Protein AF-A0A0K1PQW3-F1 (afdb_monomer_lite)

Secondary structure (DSSP, 8-state):
---PPPPP--SSS-----PPPGGGHHHHHHHHHH-SSS-SS-PPPSSSTTSHHHHHHHHHHHTT---GGGT--BTTB----HHHHHHHHHHHHHHTT--HHHHHHHHT-SSHHHHHHHHHHHHHHTTTSS-SSPPPPHHHHTS----------

Sequence (153 aa):
MAWLRGRRVRRGWATRHVPIEPALRPLLKILVEERPAGPLVDCPRSDGGSGASALINEDLARAKVTRADLVRDDAQHMPFTFHGCRHTAVTHAYIAGSDETFLRIVYGHVHSEMSRRYLDSAALAKATFGTPFPRLPPRITAGVKVIKLASQK

pLDDT: mean 77.56, std 18.14, range [29.66, 93.75]

Structure (mmCIF, N/CA/C/O backbone):
data_AF-A0A0K1PQW3-F1
#
_entry.id   AF-A0A0K1PQW3-F1
#
loop_
_atom_site.group_PDB
_atom_site.id
_atom_site.type_symbol
_atom_site.label_atom_id
_atom_site.label_alt_id
_atom_site.label_comp_id
_atom_site.label_asym_id
_atom_site.label_entity_id
_atom_site.label_seq_id
_atom_site.pdbx_PDB_ins_code
_atom_site.Cartn_x
_atom_site.Cartn_y
_atom_site.Cartn_z
_atom_site.occupancy
_atom_site.B_iso_or_equiv
_atom_site.auth_seq_id
_atom_site.auth_comp_id
_atom_site.auth_asym_id
_atom_site.auth_atom_id
_atom_site.pdbx_PDB_model_num
ATOM 1 N N . MET A 1 1 ? -15.949 21.315 -2.216 1.00 31.98 1 MET A N 1
ATOM 2 C CA . MET A 1 1 ? -14.682 20.563 -2.058 1.00 31.98 1 MET A CA 1
ATOM 3 C C . MET A 1 1 ? -13.914 21.149 -0.879 1.00 31.98 1 MET A C 1
ATOM 5 O O . MET A 1 1 ? -13.333 22.215 -1.026 1.00 31.98 1 MET A O 1
ATOM 9 N N . ALA A 1 2 ? -13.994 20.540 0.307 1.00 29.66 2 ALA A N 1
ATOM 10 C CA . ALA A 1 2 ? -13.396 21.091 1.526 1.00 29.66 2 ALA A CA 1
ATOM 11 C C . ALA A 1 2 ? -12.062 20.393 1.833 1.00 29.66 2 ALA A C 1
ATOM 13 O O . ALA A 1 2 ? -12.027 19.185 2.052 1.00 29.66 2 ALA A O 1
ATOM 14 N N . TRP A 1 3 ? -10.972 21.159 1.824 1.00 34.38 3 TRP A N 1
ATOM 15 C CA . TRP A 1 3 ? -9.614 20.684 2.084 1.00 34.38 3 TRP A CA 1
ATOM 16 C C . TRP A 1 3 ? -9.260 20.906 3.562 1.00 34.38 3 TRP A C 1
ATOM 18 O O . TRP A 1 3 ? -9.187 22.047 4.019 1.00 34.38 3 TRP A O 1
ATOM 28 N N . LEU A 1 4 ? -9.033 19.831 4.322 1.00 32.88 4 LEU A N 1
ATOM 29 C CA . LEU A 1 4 ? -8.538 19.907 5.701 1.00 32.88 4 LEU A CA 1
ATOM 30 C C . LEU A 1 4 ? -7.021 20.172 5.692 1.00 32.88 4 LEU A C 1
ATOM 32 O O . LEU A 1 4 ? -6.245 19.402 5.127 1.00 32.88 4 LEU A O 1
ATOM 36 N N . ARG A 1 5 ? -6.592 21.286 6.299 1.00 34.81 5 ARG A N 1
ATOM 37 C CA . ARG A 1 5 ? -5.182 21.706 6.401 1.00 34.81 5 ARG A CA 1
ATOM 38 C C . ARG A 1 5 ? -4.462 20.938 7.519 1.00 34.81 5 ARG A C 1
ATOM 40 O O . ARG A 1 5 ? -4.827 21.067 8.683 1.00 34.81 5 ARG A O 1
ATOM 47 N N . GLY A 1 6 ? -3.423 20.173 7.176 1.00 33.66 6 GLY A N 1
ATOM 48 C CA . GLY A 1 6 ? -2.541 19.492 8.135 1.00 33.66 6 GLY A CA 1
ATOM 49 C C . GLY A 1 6 ? -1.455 20.408 8.723 1.00 33.66 6 GLY A C 1
ATOM 50 O O . GLY A 1 6 ? -0.981 21.330 8.060 1.00 33.66 6 GLY A O 1
ATOM 51 N N . ARG A 1 7 ? -1.057 20.155 9.981 1.00 38.22 7 ARG A N 1
ATOM 52 C CA . ARG A 1 7 ? -0.000 20.890 10.709 1.00 38.22 7 ARG A CA 1
ATOM 53 C C . ARG A 1 7 ? 1.417 20.561 10.207 1.00 38.22 7 ARG A C 1
ATOM 55 O O . ARG A 1 7 ? 1.684 19.483 9.689 1.00 38.22 7 ARG A O 1
ATOM 62 N N . ARG A 1 8 ? 2.324 21.527 10.400 1.00 33.28 8 ARG A N 1
ATOM 63 C CA . ARG A 1 8 ? 3.730 21.559 9.955 1.00 33.28 8 ARG A CA 1
ATOM 64 C C . ARG A 1 8 ? 4.612 20.664 10.848 1.00 33.28 8 ARG A C 1
ATOM 66 O O . ARG A 1 8 ? 4.671 20.900 12.050 1.00 33.28 8 ARG A O 1
ATOM 73 N N . VAL A 1 9 ? 5.335 19.700 10.271 1.00 42.62 9 VAL A N 1
ATOM 74 C CA . VAL A 1 9 ? 6.404 18.935 10.951 1.00 42.62 9 VAL A CA 1
ATOM 75 C C . VAL A 1 9 ? 7.732 19.277 10.271 1.00 42.62 9 VAL A C 1
ATOM 77 O O . VAL A 1 9 ? 7.813 19.272 9.046 1.00 42.62 9 VAL A O 1
ATOM 80 N N . ARG A 1 10 ? 8.764 19.642 11.043 1.00 38.19 10 ARG A N 1
ATOM 81 C CA . ARG A 1 10 ? 10.038 20.165 10.520 1.00 38.19 10 ARG A CA 1
ATOM 82 C C . ARG A 1 10 ? 11.165 19.126 10.650 1.00 38.19 10 ARG A C 1
ATOM 84 O O . ARG A 1 10 ? 11.659 18.899 11.747 1.00 38.19 10 ARG A O 1
ATOM 91 N N . ARG A 1 11 ? 11.599 18.560 9.516 1.00 35.34 11 ARG A N 1
ATOM 92 C CA . ARG A 1 11 ? 13.000 18.231 9.155 1.00 35.34 11 ARG A CA 1
ATOM 93 C C . ARG A 1 11 ? 13.045 17.872 7.663 1.00 35.34 11 ARG A C 1
ATOM 95 O O . ARG A 1 11 ? 12.484 16.863 7.260 1.00 35.34 11 ARG A O 1
ATOM 102 N N . GLY A 1 12 ? 13.686 18.723 6.860 1.00 37.78 12 GLY A N 1
ATOM 103 C CA . GLY A 1 12 ? 14.210 18.435 5.512 1.00 37.78 12 GLY A CA 1
ATOM 104 C C . GLY A 1 12 ? 13.238 18.196 4.350 1.00 37.78 12 GLY A C 1
ATOM 105 O O . GLY A 1 12 ? 13.618 18.443 3.213 1.00 37.78 12 GLY A O 1
ATOM 106 N N . TRP A 1 13 ? 12.003 17.762 4.590 1.00 49.69 13 TRP A N 1
ATOM 107 C CA . TRP A 1 13 ? 11.085 17.359 3.522 1.00 49.69 13 TRP A CA 1
ATOM 108 C C . TRP A 1 13 ? 9.862 18.270 3.515 1.00 49.69 13 TRP A C 1
ATOM 110 O O . TRP A 1 13 ? 9.199 18.433 4.540 1.00 49.69 13 TRP A O 1
ATOM 120 N N . ALA A 1 14 ? 9.584 18.899 2.372 1.00 61.69 14 ALA A N 1
ATOM 121 C CA . ALA A 1 14 ? 8.391 19.717 2.195 1.00 61.69 14 ALA A CA 1
ATOM 122 C C . ALA A 1 14 ? 7.135 18.905 2.558 1.00 61.69 14 ALA A C 1
ATOM 124 O O . ALA A 1 14 ? 7.017 17.731 2.195 1.00 61.69 14 ALA A O 1
ATOM 125 N N . THR A 1 15 ? 6.197 19.524 3.280 1.00 71.50 15 THR A N 1
ATOM 126 C CA . THR A 1 15 ? 4.881 18.925 3.523 1.00 71.50 15 THR A CA 1
ATOM 127 C C . THR A 1 15 ? 4.245 18.605 2.175 1.00 71.50 15 THR A C 1
ATOM 129 O O . THR A 1 15 ? 4.072 19.499 1.349 1.00 71.50 15 THR A O 1
ATOM 132 N N . ARG A 1 16 ? 3.896 17.336 1.954 1.00 78.75 16 ARG A N 1
ATOM 133 C CA . ARG A 1 16 ? 3.220 16.887 0.734 1.00 78.75 16 ARG A CA 1
ATOM 134 C C . ARG A 1 16 ? 1.761 16.580 1.009 1.00 78.75 16 ARG A C 1
ATOM 136 O O . ARG A 1 16 ? 1.414 16.046 2.062 1.00 78.75 16 ARG A O 1
ATOM 143 N N . HIS A 1 17 ? 0.927 16.900 0.032 1.00 84.81 17 HIS A N 1
ATOM 144 C CA . HIS A 1 17 ? -0.468 16.502 0.018 1.00 84.81 17 HIS A CA 1
ATOM 145 C C . HIS A 1 17 ? -0.580 15.160 -0.700 1.00 84.81 17 HIS A C 1
ATOM 147 O O . HIS A 1 17 ? -0.228 15.045 -1.871 1.00 84.81 17 HIS A O 1
ATOM 153 N N . VAL A 1 18 ? -1.043 14.145 0.025 1.00 88.50 18 VAL A N 1
ATOM 154 C CA . VAL A 1 18 ? -1.267 12.796 -0.501 1.00 88.50 18 VAL A CA 1
ATOM 155 C C . VAL A 1 18 ? -2.777 12.613 -0.639 1.00 88.50 18 VAL A C 1
ATOM 157 O O . VAL A 1 18 ? -3.469 12.691 0.381 1.00 88.50 18 VAL A O 1
ATOM 160 N N . PRO A 1 19 ? -3.315 12.422 -1.857 1.00 88.62 19 PRO A N 1
ATOM 161 C CA . PRO A 1 19 ? -4.720 12.081 -2.013 1.00 88.62 19 PRO A CA 1
ATOM 162 C C . PRO A 1 19 ? -4.976 10.731 -1.342 1.00 88.62 19 PRO A C 1
ATOM 164 O O . PRO A 1 19 ? -4.189 9.795 -1.484 1.00 88.62 19 PRO A O 1
ATOM 167 N N . ILE A 1 20 ? -6.065 10.647 -0.582 1.00 88.81 20 ILE A N 1
ATOM 168 C CA . ILE A 1 20 ? -6.497 9.388 0.019 1.00 88.81 20 ILE A CA 1
ATOM 169 C C . ILE A 1 20 ? -7.530 8.754 -0.902 1.00 88.81 20 ILE A C 1
ATOM 171 O O . ILE A 1 20 ? -8.440 9.433 -1.380 1.00 88.81 20 ILE A O 1
ATOM 175 N N . GLU A 1 21 ? -7.396 7.451 -1.113 1.00 89.69 21 GLU A N 1
ATOM 176 C CA . GLU A 1 21 ? -8.292 6.688 -1.968 1.00 89.69 21 GLU A CA 1
ATOM 177 C C . GLU A 1 21 ? -9.757 6.784 -1.494 1.00 89.69 21 GLU A C 1
ATOM 179 O O . GLU A 1 21 ? -10.038 6.497 -0.322 1.00 89.69 21 GLU A O 1
ATOM 184 N N . PRO A 1 22 ? -10.722 7.136 -2.371 1.00 90.12 22 PRO A N 1
ATOM 185 C CA . PRO A 1 22 ? -12.125 7.302 -1.986 1.00 90.12 22 PRO A CA 1
ATOM 186 C C . PRO A 1 22 ? -12.747 6.061 -1.342 1.00 90.12 22 PRO A C 1
ATOM 188 O O . PRO A 1 22 ? -13.616 6.192 -0.475 1.00 90.12 22 PRO A O 1
ATOM 191 N N . ALA A 1 23 ? -12.277 4.865 -1.714 1.00 89.81 23 ALA A N 1
ATOM 192 C CA . ALA A 1 23 ? -12.710 3.602 -1.122 1.00 89.81 23 ALA A CA 1
ATOM 193 C C . ALA A 1 23 ? -12.494 3.543 0.403 1.00 89.81 23 ALA A C 1
ATOM 195 O O . ALA A 1 23 ? -13.223 2.824 1.083 1.00 89.81 23 ALA A O 1
ATOM 196 N N . LEU A 1 24 ? -11.554 4.326 0.952 1.00 90.25 24 LEU A N 1
ATOM 197 C CA . LEU A 1 24 ? -11.256 4.392 2.387 1.00 90.25 24 LEU A CA 1
ATOM 198 C C . LEU A 1 24 ? -12.167 5.342 3.172 1.00 90.25 24 LEU A C 1
ATOM 200 O O . LEU A 1 24 ? -12.165 5.311 4.404 1.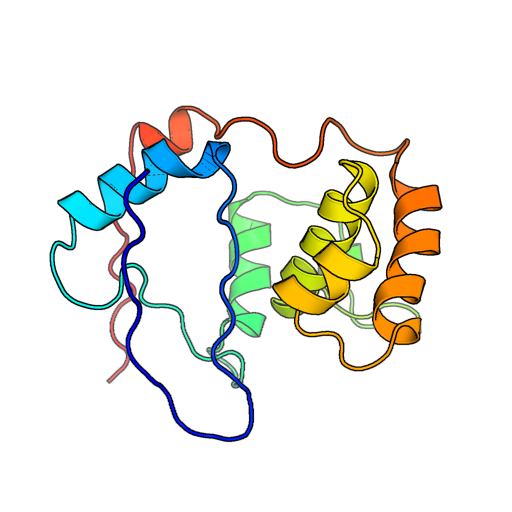00 90.25 24 LEU A O 1
ATOM 204 N N . ARG A 1 25 ? -12.963 6.181 2.498 1.00 90.12 25 ARG A N 1
ATOM 205 C CA . ARG A 1 25 ? -13.808 7.193 3.153 1.00 90.12 25 ARG A CA 1
ATOM 206 C C . ARG A 1 25 ? -14.717 6.630 4.259 1.00 90.12 25 ARG A C 1
ATOM 208 O O . ARG A 1 25 ? -14.790 7.280 5.302 1.00 90.12 25 ARG A O 1
ATOM 215 N N . PRO A 1 26 ? -15.390 5.472 4.094 1.00 89.88 26 PRO A N 1
ATOM 216 C CA . PRO A 1 26 ? -16.227 4.913 5.155 1.00 89.88 26 PRO A CA 1
ATOM 217 C C . PRO A 1 26 ? -15.438 4.615 6.435 1.00 89.88 26 PRO A C 1
ATOM 219 O O . PRO A 1 26 ? -15.885 4.963 7.522 1.00 89.88 26 PRO A O 1
ATOM 222 N N . LEU A 1 27 ? -14.235 4.046 6.303 1.00 90.00 27 LEU A N 1
ATOM 223 C CA . LEU A 1 27 ? -13.365 3.739 7.438 1.00 90.00 27 LEU A CA 1
ATOM 224 C C . LEU A 1 27 ? -12.859 5.013 8.123 1.00 90.00 27 LEU A C 1
ATOM 226 O O . LEU A 1 27 ? -12.883 5.105 9.345 1.00 90.00 27 LEU A O 1
ATOM 230 N N . LEU A 1 28 ? -12.445 6.019 7.347 1.00 90.50 28 LEU A N 1
ATOM 231 C CA . LEU A 1 28 ? -11.983 7.293 7.906 1.00 90.50 28 LEU A CA 1
ATOM 232 C C . LEU A 1 28 ? -13.071 8.010 8.705 1.00 90.50 28 LEU A C 1
ATOM 234 O O . LEU A 1 28 ? -12.761 8.617 9.725 1.00 90.50 28 LEU A O 1
ATOM 238 N N . LYS A 1 29 ? -14.330 7.939 8.255 1.00 90.69 29 LYS A N 1
ATOM 239 C CA . LYS A 1 29 ? -15.457 8.521 8.989 1.00 90.69 29 LYS A CA 1
ATOM 240 C C . LYS A 1 29 ? -15.592 7.883 10.375 1.00 90.69 29 LYS A C 1
ATOM 242 O O . LYS A 1 29 ? -15.645 8.618 11.353 1.00 90.69 29 LYS A O 1
ATOM 247 N N . ILE A 1 30 ? -15.539 6.551 10.450 1.00 89.88 30 ILE A N 1
ATOM 248 C CA . ILE A 1 30 ? -15.592 5.805 11.717 1.00 89.88 30 ILE A CA 1
ATOM 249 C C . ILE A 1 30 ? -14.420 6.201 12.628 1.00 89.88 30 ILE A C 1
ATOM 251 O O . ILE A 1 30 ? -14.631 6.551 13.783 1.00 89.88 30 ILE A O 1
ATOM 255 N N . LEU A 1 31 ? -13.189 6.230 12.103 1.00 89.94 31 LEU A N 1
ATOM 256 C CA . LEU A 1 31 ? -12.002 6.585 12.895 1.00 89.94 31 LEU A CA 1
ATOM 257 C C . LEU A 1 31 ? -12.064 8.014 13.458 1.00 89.94 31 LEU A C 1
ATOM 259 O O . LEU A 1 31 ? -11.641 8.244 14.588 1.00 89.94 31 LEU A O 1
ATOM 263 N N . VAL A 1 32 ? -12.584 8.972 12.685 1.00 91.62 32 VAL A N 1
ATOM 264 C CA . VAL A 1 32 ? -12.767 10.363 13.135 1.00 91.62 32 VAL A CA 1
ATOM 265 C C . VAL A 1 32 ? -13.867 10.467 14.190 1.00 91.62 32 VAL A C 1
ATOM 267 O O . VAL A 1 32 ? -13.709 11.213 15.152 1.00 91.62 32 VAL A O 1
ATOM 270 N N . GLU A 1 33 ? -14.969 9.733 14.029 1.00 90.94 33 GLU A N 1
ATOM 271 C CA . GLU A 1 33 ? -16.065 9.702 15.006 1.00 90.94 33 GLU A CA 1
ATOM 272 C C . GLU A 1 33 ? -15.611 9.100 16.345 1.00 90.94 33 GLU A C 1
ATOM 274 O O . GLU A 1 33 ? -15.942 9.636 17.401 1.00 90.94 33 GLU A O 1
ATOM 279 N N . GLU A 1 34 ? -14.795 8.043 16.317 1.00 87.56 34 GLU A N 1
ATOM 280 C CA . GLU A 1 34 ? -14.245 7.419 17.527 1.00 87.56 34 GLU A CA 1
ATOM 281 C C . GLU A 1 34 ? -13.113 8.231 18.173 1.00 87.56 34 GLU A C 1
ATOM 283 O O . GLU A 1 34 ? -12.914 8.172 19.390 1.00 87.56 34 GLU A O 1
ATOM 288 N N . ARG A 1 35 ? -12.352 8.987 17.375 1.00 87.88 35 ARG A N 1
ATOM 289 C CA . ARG A 1 35 ? -11.243 9.833 17.835 1.00 87.88 35 ARG A CA 1
ATOM 290 C C . ARG A 1 35 ? -11.371 11.246 17.255 1.00 87.88 35 ARG A C 1
ATOM 292 O O . ARG A 1 35 ? -10.646 11.597 16.320 1.00 87.88 35 ARG A O 1
ATOM 299 N N . PRO A 1 36 ? -12.232 12.102 17.839 1.00 86.81 36 PRO A N 1
ATOM 300 C CA . PRO A 1 36 ? -12.484 13.448 17.315 1.00 86.81 36 PRO A CA 1
ATOM 301 C C . PRO A 1 36 ? -11.267 14.382 17.415 1.00 86.81 36 PRO A C 1
ATOM 303 O O . PRO A 1 36 ? -11.215 15.410 16.741 1.00 86.81 36 PRO A O 1
ATOM 306 N N . ALA A 1 37 ? -10.278 14.041 18.248 1.00 87.94 37 ALA A N 1
ATOM 307 C CA . ALA A 1 37 ? -9.041 14.791 18.404 1.00 87.94 37 ALA A CA 1
ATOM 308 C C . ALA A 1 37 ? -7.825 13.859 18.529 1.00 87.94 37 ALA A C 1
ATOM 310 O O . ALA A 1 37 ? -7.921 12.752 19.054 1.00 87.94 37 ALA A O 1
ATOM 311 N N . GLY A 1 38 ? -6.661 14.351 18.090 1.00 86.44 38 GLY A N 1
ATOM 312 C CA . GLY A 1 38 ? -5.394 13.615 18.133 1.00 86.44 38 GLY A CA 1
ATOM 313 C C . GLY A 1 38 ? -5.117 12.776 16.876 1.00 86.44 38 GLY A C 1
ATOM 314 O O . GLY A 1 38 ? -5.724 13.010 15.828 1.00 86.44 38 GLY A O 1
ATOM 315 N N . PRO A 1 39 ? -4.142 11.852 16.934 1.00 84.94 39 PRO A N 1
ATOM 316 C CA . PRO A 1 39 ? -3.861 10.915 15.850 1.00 84.94 39 PRO A CA 1
ATOM 317 C C . PRO A 1 39 ? -5.029 9.946 15.612 1.00 84.94 39 PRO A C 1
ATOM 319 O O . PRO A 1 39 ? -5.572 9.374 16.557 1.00 84.94 39 PRO A O 1
ATOM 322 N N . LEU A 1 40 ? -5.373 9.720 14.338 1.00 85.50 40 LEU A N 1
ATOM 323 C CA . LEU A 1 40 ? -6.417 8.757 13.951 1.00 85.50 40 LEU A CA 1
ATOM 324 C C . LEU A 1 40 ? -6.010 7.305 14.232 1.00 85.50 40 LEU A C 1
ATOM 326 O O . LEU A 1 40 ? -6.863 6.470 14.514 1.00 85.50 40 LEU A O 1
ATOM 330 N N . VAL A 1 41 ? -4.712 7.008 14.140 1.00 82.62 41 VAL A N 1
ATOM 331 C CA . VAL A 1 41 ? -4.138 5.681 14.377 1.00 82.62 41 VAL A CA 1
ATOM 332 C C . VAL A 1 41 ? -2.871 5.807 15.215 1.00 82.62 41 VAL A C 1
ATOM 334 O O . VAL A 1 41 ? -2.034 6.675 14.956 1.00 82.62 41 VAL A O 1
ATOM 337 N N . ASP A 1 42 ? -2.720 4.913 16.190 1.00 78.25 42 ASP A N 1
ATOM 338 C CA . ASP A 1 42 ? -1.489 4.766 16.969 1.00 78.25 42 ASP A CA 1
ATOM 339 C C . ASP A 1 42 ? -0.554 3.822 16.206 1.00 78.25 42 ASP A C 1
ATOM 341 O O . ASP A 1 42 ? -0.501 2.621 16.456 1.00 78.25 42 ASP A O 1
ATOM 345 N N . CYS A 1 43 ? 0.123 4.359 15.189 1.00 71.75 43 CYS A N 1
ATOM 346 C CA . CYS A 1 43 ? 1.068 3.592 14.384 1.00 71.75 43 CYS A CA 1
ATOM 347 C C . CYS A 1 43 ? 2.440 3.576 15.082 1.00 71.75 43 CYS A C 1
ATOM 349 O O . CYS A 1 43 ? 3.002 4.655 15.306 1.00 71.75 43 CYS A O 1
ATOM 351 N N . PRO A 1 44 ? 3.009 2.400 15.406 1.00 72.00 44 PRO A N 1
ATOM 352 C CA . PRO A 1 44 ? 4.355 2.326 15.959 1.00 72.00 44 PRO A CA 1
ATOM 353 C C . PRO A 1 44 ? 5.380 2.873 14.961 1.00 72.00 44 PRO A C 1
ATOM 355 O O . PRO A 1 44 ? 5.130 2.945 13.751 1.00 72.00 44 PRO A O 1
ATOM 358 N N . ARG A 1 45 ? 6.548 3.283 15.471 1.00 69.56 45 ARG A N 1
ATOM 359 C CA . ARG A 1 45 ? 7.646 3.754 14.615 1.00 69.56 45 ARG A CA 1
ATOM 360 C C . ARG A 1 45 ? 8.087 2.635 13.669 1.00 69.56 45 ARG A C 1
ATOM 362 O O . ARG A 1 45 ? 7.860 1.457 13.923 1.00 69.56 45 ARG A O 1
ATOM 369 N N . SER A 1 46 ? 8.685 3.009 12.543 1.00 63.84 46 SER A N 1
ATOM 370 C CA . SER A 1 46 ? 9.097 2.053 11.510 1.00 63.84 46 SER A CA 1
ATOM 371 C C . SER A 1 46 ? 10.255 1.140 11.934 1.00 63.84 46 SER A C 1
ATOM 373 O O . SER A 1 46 ? 10.404 0.064 11.354 1.00 63.84 46 SER A O 1
ATOM 375 N N . ASP A 1 47 ? 11.065 1.572 12.903 1.00 58.34 47 ASP A N 1
ATOM 376 C CA . ASP A 1 47 ? 12.302 0.945 13.374 1.00 58.34 47 ASP A CA 1
ATOM 377 C C . ASP A 1 47 ? 12.174 0.295 14.767 1.00 58.34 47 ASP A C 1
ATOM 379 O O . ASP A 1 47 ? 11.340 0.690 15.581 1.00 58.34 47 ASP A O 1
ATOM 383 N N . GLY A 1 48 ? 13.021 -0.711 15.030 1.00 54.31 48 GLY A N 1
ATOM 384 C CA . GLY A 1 48 ? 13.104 -1.452 16.299 1.00 54.31 48 GLY A CA 1
ATOM 385 C C . GLY A 1 48 ? 12.365 -2.799 16.306 1.00 54.31 48 GLY A C 1
ATOM 386 O O . GLY A 1 48 ? 11.497 -3.049 15.472 1.00 54.31 48 GLY A O 1
ATOM 387 N N . GLY A 1 49 ? 12.696 -3.670 17.270 1.00 54.34 49 GLY A N 1
ATOM 388 C CA . GLY A 1 49 ? 12.101 -5.013 17.426 1.00 54.34 49 GLY A CA 1
ATOM 389 C C . GLY A 1 49 ? 10.591 -5.033 17.717 1.00 54.34 49 GLY A C 1
ATOM 390 O O . GLY A 1 49 ? 9.977 -6.090 17.667 1.00 54.34 49 GLY A O 1
ATOM 391 N N . SER A 1 50 ? 9.991 -3.867 17.976 1.00 58.72 50 SER A N 1
ATOM 392 C CA . SER A 1 50 ? 8.549 -3.634 18.150 1.00 58.72 50 SER A CA 1
ATOM 393 C C . SER A 1 50 ? 7.977 -2.616 17.146 1.00 58.72 50 SER A C 1
ATOM 395 O O . SER A 1 50 ? 6.870 -2.102 17.322 1.00 58.72 50 SER A O 1
ATOM 397 N N . GLY A 1 51 ? 8.735 -2.283 16.096 1.00 68.62 51 GLY A N 1
ATOM 398 C CA . GLY A 1 51 ? 8.323 -1.332 15.068 1.00 68.62 51 GLY A CA 1
ATOM 399 C C . GLY A 1 51 ? 7.306 -1.912 14.080 1.00 68.62 51 GLY A C 1
ATOM 400 O O . GLY A 1 51 ? 7.091 -3.122 14.004 1.00 68.62 51 GLY A O 1
ATOM 401 N N . ALA A 1 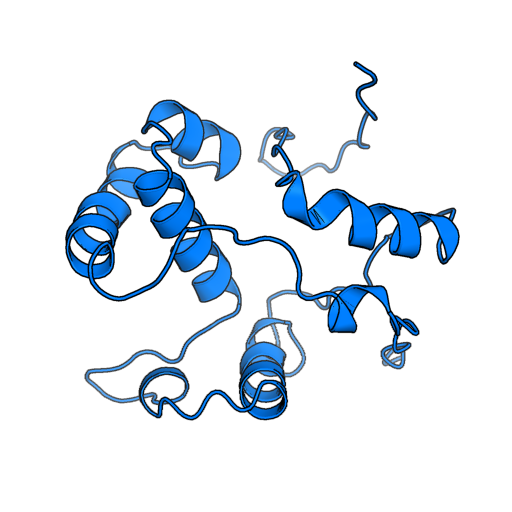52 ? 6.712 -1.054 13.247 1.00 71.62 52 ALA A N 1
ATOM 402 C CA . ALA A 1 52 ? 5.725 -1.443 12.230 1.00 71.62 52 ALA A CA 1
ATOM 403 C C . ALA A 1 52 ? 6.237 -2.532 11.260 1.00 71.62 52 ALA A C 1
ATOM 405 O O . ALA A 1 52 ? 5.451 -3.300 10.710 1.00 71.62 52 ALA A O 1
ATOM 406 N N . SER A 1 53 ? 7.557 -2.620 11.071 1.00 70.00 53 SER A N 1
ATOM 407 C CA . SER A 1 53 ? 8.194 -3.660 10.257 1.00 70.00 53 SER A CA 1
ATOM 408 C C . SER A 1 53 ? 8.188 -5.043 10.918 1.00 70.00 53 SER A C 1
ATOM 410 O O . SER A 1 53 ? 8.164 -6.028 10.197 1.00 70.00 53 SER A O 1
ATOM 412 N N . ALA A 1 54 ? 8.180 -5.135 12.251 1.00 71.94 54 ALA A N 1
ATOM 413 C CA . ALA A 1 54 ? 8.029 -6.410 12.958 1.00 71.94 54 ALA A CA 1
ATOM 414 C C . ALA A 1 54 ? 6.558 -6.863 12.963 1.00 71.94 54 ALA A C 1
ATOM 416 O O . ALA A 1 54 ? 6.258 -8.031 12.721 1.00 71.94 54 ALA A O 1
ATOM 417 N N . LEU A 1 55 ? 5.635 -5.911 13.139 1.00 81.38 55 LEU A N 1
ATOM 418 C CA . LEU A 1 55 ? 4.197 -6.191 13.201 1.00 81.38 55 LEU A CA 1
ATOM 419 C C . LEU A 1 55 ? 3.599 -6.651 11.869 1.00 81.38 55 LEU A C 1
ATOM 421 O O . LEU A 1 55 ? 2.590 -7.351 11.873 1.00 81.38 55 LEU A O 1
ATOM 425 N N . ILE A 1 56 ? 4.214 -6.311 10.729 1.00 85.94 56 ILE A N 1
ATOM 426 C CA . ILE A 1 56 ? 3.667 -6.708 9.425 1.00 85.94 56 ILE A CA 1
ATOM 427 C C . ILE A 1 56 ? 3.578 -8.231 9.280 1.00 85.94 56 ILE A C 1
ATOM 429 O O . ILE A 1 56 ? 2.613 -8.725 8.706 1.00 85.94 56 ILE A O 1
ATOM 433 N N . ASN A 1 57 ? 4.524 -8.986 9.844 1.00 82.56 57 ASN A N 1
ATOM 434 C CA . ASN A 1 57 ? 4.500 -10.447 9.788 1.00 82.56 57 ASN A CA 1
ATOM 435 C C . ASN A 1 57 ? 3.348 -11.020 10.625 1.00 82.56 57 ASN A C 1
ATOM 437 O O . ASN A 1 57 ? 2.656 -11.938 10.182 1.00 82.56 57 ASN A O 1
ATOM 441 N N . GLU A 1 58 ? 3.090 -10.441 11.800 1.00 85.25 58 GLU A N 1
ATOM 442 C CA . GLU A 1 58 ? 1.936 -10.799 12.632 1.00 85.25 58 GLU A CA 1
ATOM 443 C C . GLU A 1 58 ? 0.613 -10.466 11.934 1.00 85.25 58 GLU A C 1
ATOM 445 O O . GLU A 1 58 ? -0.328 -11.262 11.959 1.00 85.25 58 GLU A O 1
ATOM 450 N N . ASP A 1 59 ? 0.537 -9.308 11.277 1.00 87.31 59 ASP A N 1
ATOM 451 C CA . ASP A 1 59 ? -0.646 -8.879 10.536 1.00 87.31 59 ASP A CA 1
ATOM 452 C C . ASP A 1 59 ? -0.896 -9.758 9.302 1.00 87.31 59 ASP A C 1
ATOM 454 O O . ASP A 1 59 ? -2.045 -10.125 9.044 1.00 87.31 59 ASP A O 1
ATOM 458 N N . LEU A 1 60 ? 0.153 -10.161 8.574 1.00 88.88 60 LEU A N 1
ATOM 459 C CA . LEU A 1 60 ? 0.061 -11.118 7.465 1.00 88.88 60 LEU A CA 1
ATOM 460 C C . LEU A 1 60 ? -0.464 -12.477 7.946 1.00 88.88 60 LEU A C 1
ATOM 462 O O . LEU A 1 60 ? -1.377 -13.037 7.329 1.00 88.88 60 LEU A O 1
ATOM 466 N N . ALA A 1 61 ? 0.046 -12.976 9.076 1.00 87.50 61 ALA A N 1
ATOM 467 C CA . ALA A 1 61 ? -0.439 -14.206 9.693 1.00 87.50 61 ALA A CA 1
ATOM 468 C C . ALA A 1 61 ? -1.910 -14.080 10.131 1.00 87.50 61 ALA A C 1
ATOM 470 O O . ALA A 1 61 ? -2.728 -14.952 9.829 1.00 87.50 61 ALA A O 1
ATOM 471 N N . ARG A 1 62 ? -2.289 -12.961 10.766 1.00 88.94 62 ARG A N 1
ATOM 472 C CA . ARG A 1 62 ? -3.678 -12.669 11.171 1.00 88.94 62 ARG A CA 1
ATOM 473 C C . ARG A 1 62 ? -4.618 -12.572 9.969 1.00 88.94 62 ARG A C 1
ATOM 475 O O . ARG A 1 62 ? -5.757 -13.037 10.036 1.00 88.94 62 ARG A O 1
ATOM 482 N N . ALA A 1 63 ? -4.138 -12.009 8.863 1.00 87.69 63 ALA A N 1
ATOM 483 C CA . ALA A 1 63 ? -4.840 -11.947 7.586 1.00 87.69 63 ALA A CA 1
ATOM 484 C C . ALA A 1 63 ? -4.872 -13.295 6.841 1.00 87.69 63 ALA A C 1
ATOM 486 O O . ALA A 1 63 ? -5.496 -13.383 5.783 1.00 87.69 63 ALA A O 1
ATOM 487 N N . LYS A 1 64 ? -4.248 -14.344 7.398 1.00 89.88 64 LYS A N 1
ATOM 488 C CA . LYS A 1 64 ? -4.140 -15.691 6.820 1.00 89.88 64 LYS A CA 1
ATOM 489 C C . LYS A 1 64 ? -3.480 -15.692 5.441 1.00 89.88 64 LYS A C 1
ATOM 491 O O . LYS A 1 64 ? -3.845 -16.480 4.570 1.00 89.88 64 LYS A O 1
ATOM 496 N N . VAL A 1 65 ? -2.512 -14.805 5.233 1.00 89.69 65 VAL A N 1
ATOM 497 C CA . VAL A 1 65 ? -1.687 -14.820 4.027 1.00 89.69 65 VAL A CA 1
ATOM 498 C C . VAL A 1 65 ? -0.670 -15.952 4.167 1.00 89.69 65 VAL A C 1
ATOM 500 O O . VAL A 1 65 ? 0.171 -15.927 5.057 1.00 89.69 65 VAL A O 1
ATOM 503 N N . THR A 1 66 ? -0.755 -16.958 3.297 1.00 87.75 66 THR A N 1
ATOM 504 C CA . THR A 1 66 ? 0.033 -18.204 3.397 1.00 87.75 66 THR A CA 1
ATOM 505 C C . THR A 1 66 ? 1.255 -18.248 2.479 1.00 87.75 66 THR A C 1
ATOM 507 O O . THR A 1 66 ? 1.939 -19.267 2.400 1.00 87.75 66 THR A O 1
ATOM 510 N N . ARG A 1 67 ? 1.547 -17.161 1.758 1.00 90.56 67 ARG A N 1
ATOM 511 C CA . ARG A 1 67 ? 2.663 -17.120 0.811 1.00 90.56 67 ARG A CA 1
ATOM 512 C C . ARG A 1 67 ? 4.003 -17.097 1.554 1.00 90.56 67 ARG A C 1
ATOM 514 O O . ARG A 1 67 ? 4.393 -16.057 2.077 1.00 90.56 67 ARG A O 1
ATOM 521 N N . ALA A 1 68 ? 4.719 -18.221 1.524 1.00 89.94 68 ALA A N 1
ATOM 522 C CA . ALA A 1 68 ? 5.991 -18.403 2.227 1.00 89.94 68 ALA A CA 1
ATOM 523 C C . ALA A 1 68 ? 7.066 -17.369 1.841 1.00 89.94 68 ALA A C 1
ATOM 525 O O . ALA A 1 68 ? 7.806 -16.910 2.706 1.00 89.94 68 ALA A O 1
ATOM 526 N N . ASP A 1 69 ? 7.109 -16.932 0.576 1.00 90.25 69 ASP A N 1
ATOM 527 C CA . ASP A 1 69 ? 8.074 -15.921 0.111 1.00 90.25 69 ASP A CA 1
ATOM 528 C C . ASP A 1 69 ? 8.004 -14.596 0.877 1.00 90.25 69 ASP A C 1
ATOM 530 O O . ASP A 1 69 ? 8.994 -13.880 0.926 1.00 90.25 69 ASP A O 1
ATOM 534 N N . LEU A 1 70 ? 6.849 -14.245 1.457 1.00 89.25 70 LEU A N 1
ATOM 535 C CA . LEU A 1 70 ? 6.689 -12.967 2.156 1.00 89.25 70 LEU A CA 1
ATOM 536 C C . LEU A 1 70 ? 7.455 -12.910 3.477 1.00 89.25 70 LEU A C 1
ATOM 538 O O . LEU A 1 70 ? 7.721 -11.818 3.963 1.00 89.25 70 LEU A O 1
ATOM 542 N N . VAL A 1 71 ? 7.792 -14.057 4.061 1.00 88.44 71 VAL A N 1
ATOM 543 C CA . VAL A 1 71 ? 8.481 -14.139 5.358 1.00 88.44 71 VAL A CA 1
ATOM 544 C C . VAL A 1 71 ? 9.875 -14.748 5.243 1.00 88.44 71 VAL A C 1
ATOM 546 O O . VAL A 1 71 ? 10.583 -14.857 6.239 1.00 88.44 71 VAL A O 1
ATOM 549 N N . ARG A 1 72 ? 10.265 -15.170 4.039 1.00 90.06 72 ARG A N 1
ATOM 550 C CA . ARG A 1 72 ? 11.536 -15.837 3.783 1.00 90.06 72 ARG A CA 1
ATOM 551 C C . ARG A 1 72 ? 12.677 -14.823 3.732 1.00 90.06 72 ARG A C 1
ATOM 553 O O . ARG A 1 72 ? 12.565 -13.805 3.055 1.00 90.06 72 ARG A O 1
ATOM 560 N N . ASP A 1 73 ? 13.756 -15.141 4.435 1.00 90.50 73 ASP A N 1
ATOM 561 C CA . ASP A 1 73 ? 14.989 -14.357 4.500 1.00 90.50 73 ASP A CA 1
ATOM 562 C C . ASP A 1 73 ? 16.158 -15.292 4.166 1.00 90.50 73 ASP A C 1
ATOM 564 O O . ASP A 1 73 ? 16.633 -16.053 5.012 1.00 90.50 73 ASP A O 1
ATOM 568 N N . ASP A 1 74 ? 16.517 -15.350 2.884 1.00 93.75 74 ASP A N 1
ATOM 569 C CA . ASP A 1 74 ? 17.576 -16.217 2.363 1.00 93.75 74 ASP A CA 1
ATOM 570 C C . ASP A 1 74 ? 18.367 -15.500 1.254 1.00 93.75 74 ASP A C 1
ATOM 572 O O . ASP A 1 74 ? 18.070 -14.366 0.887 1.00 93.75 74 ASP A O 1
ATOM 576 N N . ALA A 1 75 ? 19.388 -16.152 0.690 1.00 93.12 75 ALA A N 1
ATOM 577 C CA . ALA A 1 75 ? 20.266 -15.543 -0.316 1.00 93.12 75 ALA A CA 1
ATOM 578 C C . ALA A 1 75 ? 19.542 -15.003 -1.571 1.00 93.12 75 ALA A C 1
ATOM 580 O O . ALA A 1 75 ? 20.125 -14.229 -2.329 1.00 93.12 75 ALA A O 1
ATOM 581 N N . GLN A 1 76 ? 18.300 -15.419 -1.815 1.00 91.56 76 GLN A N 1
ATOM 582 C CA . GLN A 1 76 ? 17.495 -15.037 -2.973 1.00 91.56 76 GLN A CA 1
ATOM 583 C C . GLN A 1 76 ? 16.224 -14.259 -2.597 1.00 91.56 76 GLN A C 1
ATOM 585 O O . GLN A 1 76 ? 15.538 -13.765 -3.494 1.00 91.56 76 GLN A O 1
ATOM 590 N N . HIS A 1 77 ? 15.894 -14.139 -1.309 1.00 89.56 77 HIS A N 1
ATOM 591 C CA . HIS A 1 77 ? 14.627 -13.577 -0.844 1.00 89.56 77 HIS A CA 1
ATOM 592 C C . HIS A 1 77 ? 14.858 -12.585 0.280 1.00 89.56 77 HIS A C 1
ATOM 594 O O . HIS A 1 77 ? 15.556 -12.865 1.246 1.00 89.56 77 HIS A O 1
ATOM 600 N N . MET A 1 78 ? 14.207 -11.434 0.157 1.00 87.25 78 MET A N 1
ATOM 601 C CA . MET A 1 78 ? 14.129 -10.453 1.226 1.00 87.25 78 MET A CA 1
ATOM 602 C C . MET A 1 78 ? 12.720 -10.505 1.824 1.00 87.25 78 MET A C 1
ATOM 604 O O . MET A 1 78 ? 11.749 -10.455 1.056 1.00 87.25 78 MET A O 1
ATOM 608 N N . PRO A 1 79 ? 12.584 -10.549 3.160 1.00 88.19 79 PRO A N 1
ATOM 609 C CA . PRO A 1 79 ? 11.280 -10.598 3.797 1.00 88.19 79 PRO A CA 1
ATOM 610 C C . PRO A 1 79 ? 10.479 -9.327 3.499 1.00 88.19 79 PRO A C 1
ATOM 612 O O . PRO A 1 79 ? 11.015 -8.223 3.342 1.00 88.19 79 PRO A O 1
ATOM 615 N N . PHE A 1 80 ? 9.160 -9.476 3.428 1.00 88.00 80 PHE A N 1
ATOM 616 C CA . PHE A 1 80 ? 8.250 -8.365 3.215 1.00 88.00 80 PHE A CA 1
ATOM 617 C C . PHE A 1 80 ? 8.230 -7.458 4.448 1.00 88.00 80 PHE A C 1
ATOM 619 O O . PHE A 1 80 ? 8.145 -7.910 5.585 1.00 88.00 80 PHE A O 1
ATOM 626 N N . THR A 1 81 ? 8.287 -6.148 4.220 1.00 86.62 81 THR A N 1
ATOM 627 C CA . THR A 1 81 ? 8.335 -5.146 5.292 1.00 86.62 81 THR A CA 1
ATOM 628 C C . THR A 1 81 ? 7.156 -4.187 5.202 1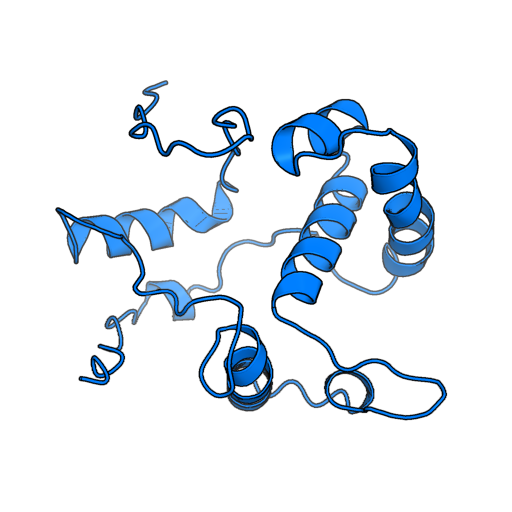.00 86.62 81 THR A C 1
ATOM 630 O O . THR A 1 81 ? 6.466 -4.110 4.184 1.00 86.62 81 THR A O 1
ATOM 633 N N . PHE A 1 82 ? 6.975 -3.350 6.226 1.00 84.25 82 PHE A N 1
ATOM 634 C CA . PHE A 1 82 ? 6.023 -2.240 6.155 1.00 84.25 82 PHE A CA 1
ATOM 635 C C . PHE A 1 82 ? 6.334 -1.281 4.985 1.00 84.25 82 PHE A C 1
ATOM 637 O O . PHE A 1 82 ? 5.424 -0.727 4.367 1.00 84.25 82 PHE A O 1
ATOM 644 N N . HIS A 1 83 ? 7.612 -1.125 4.604 1.00 85.62 83 HIS A N 1
ATOM 645 C CA . HIS A 1 83 ? 7.995 -0.379 3.399 1.00 85.62 83 HIS A CA 1
ATOM 646 C C . HIS A 1 83 ? 7.569 -1.099 2.104 1.00 85.62 83 HIS A C 1
ATOM 648 O O . HIS A 1 83 ? 7.224 -0.450 1.115 1.00 85.62 83 HIS A O 1
ATOM 654 N N . GLY A 1 84 ? 7.474 -2.430 2.127 1.00 87.62 84 GLY A N 1
ATOM 655 C CA . GLY A 1 84 ? 6.873 -3.240 1.065 1.00 87.62 84 GLY A CA 1
ATOM 656 C C . GLY A 1 84 ? 5.431 -2.839 0.731 1.00 87.62 84 GLY A C 1
ATOM 657 O O . GLY A 1 84 ? 5.058 -2.803 -0.446 1.00 87.62 84 GLY A O 1
ATOM 658 N N . CYS A 1 85 ? 4.632 -2.424 1.722 1.00 89.00 85 CYS A N 1
ATOM 659 C CA . CYS A 1 85 ? 3.286 -1.884 1.484 1.00 89.00 85 CYS A CA 1
ATOM 660 C C . CYS A 1 85 ? 3.326 -0.623 0.610 1.00 89.00 85 CYS A C 1
ATOM 662 O O . CYS A 1 85 ? 2.486 -0.444 -0.272 1.00 89.00 85 CYS A O 1
ATOM 664 N N . ARG A 1 86 ? 4.332 0.240 0.802 1.00 89.12 86 ARG A N 1
ATOM 665 C CA . ARG A 1 86 ? 4.531 1.428 -0.036 1.00 89.12 86 ARG A CA 1
ATOM 666 C C . ARG A 1 86 ? 4.922 1.043 -1.463 1.00 89.12 86 ARG A C 1
ATOM 668 O O . ARG A 1 86 ? 4.339 1.597 -2.389 1.00 89.12 86 ARG A O 1
ATOM 675 N N . HIS A 1 87 ? 5.846 0.099 -1.656 1.00 90.25 87 HIS A N 1
ATOM 676 C CA . HIS A 1 87 ? 6.188 -0.409 -2.995 1.00 90.25 87 HIS A CA 1
ATOM 677 C C . HIS A 1 87 ? 4.956 -0.961 -3.725 1.00 90.25 87 HIS A C 1
ATOM 679 O O . HIS A 1 87 ? 4.706 -0.643 -4.892 1.00 90.25 87 HIS A O 1
ATOM 685 N N . THR A 1 88 ? 4.141 -1.726 -2.999 1.00 90.06 88 THR A N 1
ATOM 686 C CA . THR A 1 88 ? 2.882 -2.285 -3.496 1.00 90.06 88 THR A CA 1
ATOM 687 C C . THR A 1 88 ? 1.918 -1.171 -3.904 1.00 90.06 88 THR A C 1
ATOM 689 O O . THR A 1 88 ? 1.388 -1.207 -5.012 1.00 90.06 88 THR A O 1
ATOM 692 N N . ALA A 1 89 ? 1.746 -0.141 -3.068 1.00 91.00 89 ALA A N 1
ATOM 693 C CA . ALA A 1 89 ? 0.868 0.991 -3.357 1.00 91.00 89 ALA A CA 1
ATOM 694 C C . ALA A 1 89 ? 1.292 1.772 -4.614 1.00 91.00 89 ALA A C 1
ATOM 696 O O . ALA A 1 89 ? 0.433 2.104 -5.425 1.00 91.00 89 ALA A O 1
ATOM 697 N N . VAL A 1 90 ? 2.592 2.027 -4.807 1.00 92.38 90 VAL A N 1
ATOM 698 C CA . VAL A 1 90 ? 3.105 2.706 -6.015 1.00 92.38 90 VAL A CA 1
ATOM 699 C C . VAL A 1 90 ? 2.801 1.883 -7.269 1.00 92.38 90 VAL A C 1
ATOM 701 O O . VAL A 1 90 ? 2.288 2.416 -8.251 1.00 92.38 90 VAL A O 1
ATOM 704 N N . THR A 1 91 ? 3.063 0.575 -7.213 1.00 91.81 91 THR A N 1
ATOM 705 C CA . THR A 1 91 ? 2.802 -0.358 -8.322 1.00 91.81 91 THR A CA 1
ATOM 706 C C . THR A 1 91 ? 1.314 -0.383 -8.685 1.00 91.81 91 THR A C 1
ATOM 708 O O . THR A 1 91 ? 0.951 -0.294 -9.856 1.00 91.81 91 THR A O 1
ATOM 711 N N . HIS A 1 92 ? 0.434 -0.430 -7.681 1.00 92.25 92 HIS A N 1
ATOM 712 C CA . HIS A 1 92 ? -1.017 -0.406 -7.875 1.00 92.25 92 HIS A CA 1
ATOM 713 C C . HIS A 1 92 ? -1.513 0.923 -8.454 1.00 92.25 92 HIS A C 1
ATOM 715 O O . HIS A 1 92 ? -2.352 0.911 -9.351 1.00 92.25 92 HIS A O 1
ATOM 721 N N . ALA A 1 93 ? -0.984 2.059 -7.988 1.00 91.12 93 ALA A N 1
ATOM 722 C CA . ALA A 1 93 ? -1.318 3.374 -8.532 1.00 91.12 93 ALA A CA 1
ATOM 723 C C . ALA A 1 93 ? -0.941 3.486 -10.013 1.00 91.12 93 ALA A C 1
ATOM 725 O O . ALA A 1 93 ? -1.723 4.011 -10.806 1.00 91.12 93 ALA A O 1
ATOM 726 N N . TYR A 1 94 ? 0.210 2.930 -10.399 1.00 91.25 94 TYR A N 1
ATOM 727 C CA . TYR A 1 94 ? 0.603 2.867 -11.800 1.00 91.25 94 TYR A CA 1
ATOM 728 C C . TYR A 1 94 ? -0.349 1.992 -12.632 1.00 91.25 94 TYR A C 1
ATOM 730 O O . TYR A 1 94 ? -0.830 2.427 -13.675 1.00 91.25 94 TYR A O 1
ATOM 738 N N . ILE A 1 95 ? -0.697 0.791 -12.153 1.00 90.94 95 ILE A N 1
ATOM 739 C CA . ILE A 1 95 ? -1.649 -0.105 -12.842 1.00 90.94 95 ILE A CA 1
ATOM 740 C C . ILE A 1 95 ? -3.034 0.544 -12.981 1.00 90.94 95 ILE A C 1
ATOM 742 O O . ILE A 1 95 ? -3.697 0.351 -14.000 1.00 90.94 95 ILE A O 1
ATOM 746 N N . ALA A 1 96 ? -3.445 1.347 -11.997 1.00 89.94 96 ALA A N 1
ATOM 747 C CA . ALA A 1 96 ? -4.673 2.140 -12.031 1.00 89.94 96 ALA A CA 1
ATOM 748 C C . ALA A 1 96 ? -4.616 3.345 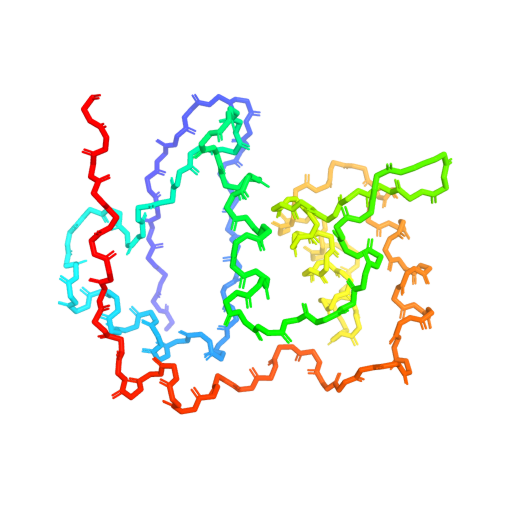-12.998 1.00 89.94 96 ALA A C 1
ATOM 750 O O . ALA A 1 96 ? -5.611 4.052 -13.137 1.00 89.94 96 ALA A O 1
ATOM 751 N N . GLY A 1 97 ? -3.482 3.580 -13.669 1.00 90.12 97 GLY A N 1
ATOM 752 C CA . GLY A 1 97 ? -3.316 4.619 -14.688 1.00 90.12 97 GLY A CA 1
ATOM 753 C C . GLY A 1 97 ? -2.697 5.928 -14.193 1.00 90.12 97 GLY A C 1
ATOM 754 O O . GLY A 1 97 ? -2.738 6.918 -14.919 1.00 90.12 97 GLY A O 1
ATOM 755 N N . SER A 1 98 ? -2.123 5.963 -12.986 1.00 91.06 98 SER A N 1
ATOM 756 C CA . SER A 1 98 ? -1.414 7.155 -12.499 1.00 91.06 98 SER A CA 1
ATOM 757 C C . SER A 1 98 ? -0.118 7.382 -13.279 1.00 91.06 98 SER A C 1
ATOM 759 O O . SER A 1 98 ? 0.678 6.457 -13.449 1.00 91.06 98 SER A O 1
ATOM 761 N N . ASP A 1 99 ? 0.128 8.620 -13.705 1.00 90.12 99 ASP A N 1
ATOM 762 C CA . ASP A 1 99 ? 1.344 8.982 -14.435 1.00 90.12 99 ASP A CA 1
ATOM 763 C C . ASP A 1 99 ? 2.582 9.155 -13.527 1.00 90.12 99 ASP A C 1
ATOM 765 O O . ASP A 1 99 ? 2.503 9.231 -12.296 1.00 90.12 99 ASP A O 1
ATOM 769 N N . GLU A 1 100 ? 3.765 9.230 -14.146 1.00 88.75 100 GLU A N 1
ATOM 770 C CA . GLU A 1 100 ? 5.044 9.357 -13.436 1.00 88.75 100 GLU A CA 1
ATOM 771 C C . GLU A 1 100 ? 5.116 10.627 -12.565 1.00 88.75 100 GLU A C 1
ATOM 773 O O . GLU A 1 100 ? 5.696 10.602 -11.474 1.00 88.75 100 GLU A O 1
ATOM 778 N N . THR A 1 101 ? 4.503 11.728 -13.008 1.00 89.31 101 THR A N 1
ATOM 779 C CA . THR A 1 101 ? 4.482 13.007 -12.283 1.00 89.31 101 THR A CA 1
ATOM 780 C C . THR A 1 101 ? 3.674 12.878 -11.000 1.00 89.31 101 THR A C 1
ATOM 782 O O . THR A 1 101 ? 4.159 13.257 -9.928 1.00 89.31 101 THR A O 1
ATOM 785 N N . PHE A 1 102 ? 2.486 12.276 -11.078 1.00 89.06 102 PHE A N 1
ATOM 786 C CA . PHE A 1 102 ? 1.663 11.966 -9.914 1.00 89.06 102 PHE A CA 1
ATOM 787 C C . PHE A 1 102 ? 2.443 11.120 -8.904 1.00 89.06 102 PHE A C 1
ATOM 789 O O . PHE A 1 102 ? 2.531 11.481 -7.726 1.00 89.06 102 PHE A O 1
ATOM 796 N N . LEU A 1 103 ? 3.076 10.033 -9.361 1.00 88.94 103 LEU A N 1
ATOM 797 C CA . LEU A 1 103 ? 3.829 9.142 -8.479 1.00 88.94 103 LEU A CA 1
ATOM 798 C C . LEU A 1 103 ? 4.986 9.872 -7.783 1.00 88.94 103 LEU A C 1
ATOM 800 O O . LEU A 1 103 ? 5.199 9.697 -6.580 1.00 88.94 103 LEU A O 1
ATOM 804 N N . ARG A 1 104 ? 5.712 10.736 -8.501 1.00 88.75 104 ARG A N 1
ATOM 805 C CA . ARG A 1 104 ? 6.813 11.520 -7.923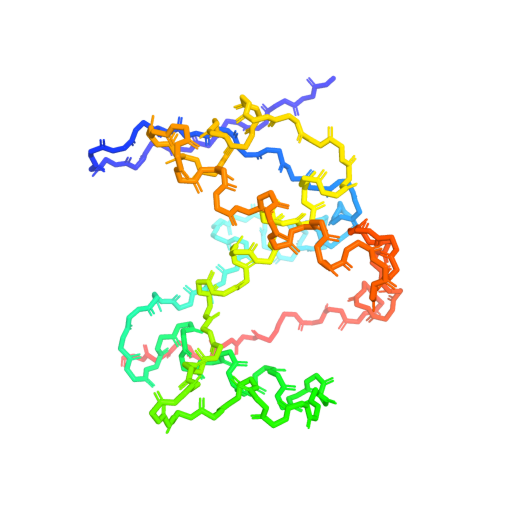 1.00 88.75 104 ARG A CA 1
ATOM 806 C C . ARG A 1 104 ? 6.339 12.466 -6.830 1.00 88.75 104 ARG A C 1
ATOM 808 O O . ARG A 1 104 ? 6.948 12.493 -5.760 1.00 88.75 104 ARG A O 1
ATOM 815 N N . ILE A 1 105 ? 5.255 13.199 -7.068 1.00 87.38 105 ILE A N 1
ATOM 816 C CA . ILE A 1 105 ? 4.716 14.175 -6.111 1.00 87.38 105 ILE A CA 1
ATOM 817 C C . ILE A 1 105 ? 4.157 13.466 -4.875 1.00 87.38 105 ILE A C 1
ATOM 819 O O . ILE A 1 105 ? 4.515 13.802 -3.743 1.00 87.38 105 ILE A O 1
ATOM 823 N N . VAL A 1 106 ? 3.305 12.462 -5.082 1.00 87.94 106 VAL A N 1
ATOM 824 C CA . VAL A 1 106 ? 2.555 11.809 -4.003 1.00 87.94 106 VAL A CA 1
ATOM 825 C C . VAL A 1 106 ? 3.457 10.929 -3.146 1.00 87.94 106 VAL A C 1
ATOM 827 O O . VAL A 1 106 ? 3.415 10.998 -1.915 1.00 87.94 106 VAL A O 1
ATOM 830 N N . TYR A 1 107 ? 4.326 10.137 -3.774 1.00 87.19 107 TYR A N 1
ATOM 831 C CA . TYR A 1 107 ? 5.226 9.257 -3.038 1.00 87.19 107 TYR A CA 1
ATOM 832 C C . TYR A 1 107 ? 6.527 9.966 -2.642 1.00 87.19 107 TYR A C 1
ATOM 834 O O . TYR A 1 107 ? 7.213 9.509 -1.728 1.00 87.19 107 TYR A O 1
ATOM 842 N N . GLY A 1 108 ? 6.844 11.132 -3.207 1.00 87.50 108 GLY A N 1
ATOM 843 C CA . GLY A 1 108 ? 8.036 11.906 -2.858 1.00 87.50 108 GLY A CA 1
ATOM 844 C C . GLY A 1 108 ? 9.313 11.351 -3.485 1.00 87.50 108 GLY A C 1
ATOM 845 O O . GLY A 1 108 ? 10.349 11.303 -2.826 1.00 87.50 108 GLY A O 1
ATOM 846 N N . HIS A 1 109 ? 9.238 10.892 -4.735 1.00 89.00 109 HIS A N 1
ATOM 847 C CA . HIS A 1 109 ? 10.415 10.483 -5.496 1.00 89.00 109 HIS A CA 1
ATOM 848 C C . HIS A 1 109 ? 11.086 11.713 -6.117 1.00 89.00 109 HIS A C 1
ATOM 850 O O . HIS A 1 109 ? 10.553 12.346 -7.028 1.00 89.00 109 HIS A O 1
ATOM 856 N N . VAL A 1 110 ? 12.281 12.033 -5.619 1.00 84.62 110 VAL A N 1
ATOM 857 C CA . VAL A 1 110 ? 13.113 13.148 -6.096 1.00 84.62 110 VAL A CA 1
ATOM 858 C C . VAL A 1 110 ? 13.485 12.971 -7.577 1.00 84.62 110 VAL A C 1
ATOM 860 O O . VAL A 1 110 ? 13.250 13.865 -8.392 1.00 84.62 110 VAL A O 1
ATOM 863 N N . HIS A 1 111 ? 13.976 11.785 -7.942 1.00 84.44 111 HIS A N 1
ATOM 864 C CA . HIS A 1 111 ? 14.383 11.416 -9.299 1.00 84.44 111 HIS A CA 1
ATOM 865 C C . HIS A 1 111 ? 13.347 10.509 -9.975 1.00 84.44 111 HIS A C 1
ATOM 867 O O . HIS A 1 111 ? 12.744 9.655 -9.323 1.00 84.44 111 HIS A O 1
ATOM 873 N N . SER A 1 112 ? 13.178 10.676 -11.288 1.00 83.25 112 SER A N 1
ATOM 874 C CA . SER A 1 112 ? 12.290 9.874 -12.147 1.00 83.25 112 SER A CA 1
ATOM 875 C C . SER A 1 112 ? 12.601 8.380 -12.091 1.00 83.25 112 SER A C 1
ATOM 877 O O . SER A 1 112 ? 11.698 7.550 -12.021 1.00 83.25 112 SER A O 1
ATOM 879 N N . GLU A 1 113 ? 13.884 8.031 -12.039 1.00 86.25 113 GLU A N 1
ATOM 880 C CA . GLU A 1 113 ? 14.351 6.645 -12.004 1.00 86.25 113 GLU A CA 1
ATOM 881 C C . GLU A 1 113 ? 13.777 5.847 -10.823 1.00 86.25 113 GLU A C 1
ATOM 883 O O . GLU A 1 113 ? 13.437 4.675 -10.972 1.00 86.25 113 GLU A O 1
ATOM 888 N N . MET A 1 114 ? 13.558 6.495 -9.672 1.00 84.94 114 MET A N 1
ATOM 889 C CA . MET A 1 114 ? 12.914 5.850 -8.524 1.00 84.94 114 MET A CA 1
ATOM 890 C C . MET A 1 114 ? 11.471 5.434 -8.827 1.00 84.94 114 MET A C 1
ATOM 892 O O . MET A 1 114 ? 11.045 4.381 -8.366 1.00 84.94 114 MET A O 1
ATOM 896 N N . SER A 1 115 ? 10.724 6.224 -9.604 1.00 86.38 115 SER A N 1
ATOM 897 C CA . SER A 1 115 ? 9.377 5.852 -10.056 1.00 86.38 115 SER A CA 1
ATOM 898 C C . SER A 1 115 ? 9.420 4.788 -11.153 1.00 86.38 115 SER A C 1
ATOM 900 O O . SER A 1 115 ? 8.570 3.900 -11.173 1.00 86.38 115 SER A O 1
ATOM 902 N N . ARG A 1 116 ? 10.420 4.837 -12.040 1.00 85.69 116 ARG A N 1
ATOM 903 C CA . ARG A 1 116 ? 10.524 3.911 -13.179 1.00 85.69 116 ARG A CA 1
ATOM 904 C C . ARG A 1 116 ? 10.719 2.453 -12.773 1.00 85.69 116 ARG A C 1
ATOM 906 O O . ARG A 1 116 ? 10.173 1.583 -13.436 1.00 85.69 116 ARG A O 1
ATOM 913 N N . ARG A 1 117 ? 11.372 2.178 -11.638 1.00 85.31 117 ARG A N 1
ATOM 914 C CA . ARG A 1 117 ? 11.514 0.810 -11.086 1.00 85.31 117 ARG A CA 1
ATOM 915 C C . ARG A 1 117 ? 10.177 0.081 -10.880 1.00 85.31 117 ARG A C 1
ATOM 917 O O . ARG A 1 117 ? 10.134 -1.145 -10.891 1.00 85.31 117 ARG A O 1
ATOM 924 N N . TYR A 1 118 ? 9.080 0.819 -10.701 1.00 85.50 118 TYR A N 1
ATOM 925 C CA . TYR A 1 118 ? 7.751 0.230 -10.525 1.00 85.50 118 TYR A CA 1
ATOM 926 C C . TYR A 1 118 ? 7.023 -0.044 -11.843 1.00 85.50 118 TYR A C 1
ATOM 928 O O . TYR A 1 118 ? 6.022 -0.753 -11.819 1.00 85.50 118 TYR A O 1
ATOM 936 N N . LEU A 1 119 ? 7.513 0.473 -12.977 1.00 83.38 119 LEU A N 1
ATOM 937 C CA . LEU A 1 119 ? 6.939 0.212 -14.301 1.00 83.38 119 LEU A CA 1
ATOM 938 C C . LEU A 1 119 ? 7.075 -1.265 -14.659 1.00 83.38 119 LEU A C 1
ATOM 940 O O . LEU A 1 119 ? 6.083 -1.908 -14.990 1.00 83.38 119 LEU A O 1
ATOM 944 N N . ASP A 1 120 ? 8.280 -1.811 -14.502 1.00 80.25 120 ASP A N 1
ATOM 945 C CA . ASP A 1 120 ? 8.568 -3.216 -14.800 1.00 80.25 120 ASP A CA 1
ATOM 946 C C . ASP A 1 120 ? 7.772 -4.137 -13.871 1.00 80.25 120 ASP A C 1
ATOM 948 O O . ASP A 1 120 ? 7.103 -5.071 -14.312 1.00 80.25 120 ASP A O 1
ATOM 952 N N . SER A 1 121 ? 7.752 -3.807 -12.575 1.00 83.06 121 SER A N 1
ATOM 953 C CA . SER A 1 121 ? 6.958 -4.534 -11.578 1.00 83.06 121 SER A CA 1
ATOM 954 C C . SER A 1 121 ? 5.466 -4.512 -11.916 1.00 83.06 121 SER A C 1
ATOM 956 O O . SER A 1 121 ? 4.785 -5.530 -11.805 1.00 83.06 121 SER A O 1
ATOM 958 N N . ALA A 1 122 ? 4.946 -3.366 -12.357 1.00 84.19 122 ALA A N 1
ATOM 959 C CA . ALA A 1 122 ? 3.551 -3.230 -12.741 1.00 84.19 122 ALA A CA 1
ATOM 960 C C . ALA A 1 122 ? 3.216 -3.994 -14.024 1.00 84.19 122 ALA A C 1
ATOM 962 O O . ALA A 1 122 ? 2.163 -4.627 -14.086 1.00 84.19 122 ALA A O 1
ATOM 963 N N . ALA A 1 123 ? 4.096 -3.966 -15.026 1.00 81.69 123 ALA A N 1
ATOM 964 C CA . ALA A 1 123 ? 3.923 -4.711 -16.267 1.00 81.69 123 ALA A CA 1
ATOM 965 C C . ALA A 1 123 ? 3.826 -6.221 -16.001 1.00 81.69 123 ALA A C 1
ATOM 967 O O . ALA A 1 123 ? 2.947 -6.883 -16.551 1.00 81.69 123 ALA A O 1
ATOM 968 N N . LEU A 1 124 ? 4.663 -6.742 -15.097 1.00 83.06 124 LEU A N 1
ATOM 969 C CA . LEU A 1 124 ? 4.638 -8.148 -14.687 1.00 83.06 124 LEU A CA 1
ATOM 970 C C . LEU A 1 124 ? 3.422 -8.494 -13.813 1.00 83.06 124 LEU A C 1
ATOM 972 O O . LEU A 1 124 ? 2.871 -9.587 -13.921 1.00 83.06 124 LEU A O 1
ATOM 976 N N . ALA A 1 125 ? 2.983 -7.577 -12.948 1.00 82.44 125 ALA A N 1
ATOM 977 C CA . ALA A 1 125 ? 1.922 -7.849 -11.980 1.00 82.44 125 ALA A CA 1
ATOM 978 C C . ALA A 1 125 ? 0.498 -7.597 -12.509 1.00 82.44 125 ALA A C 1
ATOM 980 O O . ALA A 1 125 ? -0.454 -8.152 -11.968 1.00 82.44 125 ALA A O 1
ATOM 981 N N . LYS A 1 126 ? 0.310 -6.795 -13.565 1.00 76.12 126 LYS A N 1
ATOM 982 C CA . LYS A 1 126 ? -1.022 -6.379 -14.053 1.00 76.12 126 LYS A CA 1
ATOM 983 C C . LYS A 1 126 ? -1.967 -7.542 -14.394 1.00 76.12 126 LYS A C 1
ATOM 985 O O . LYS A 1 126 ? -3.178 -7.366 -14.323 1.00 76.12 126 LYS A O 1
ATOM 990 N N . ALA A 1 127 ? -1.436 -8.712 -14.748 1.00 73.44 127 ALA A N 1
ATOM 991 C CA . ALA A 1 127 ? -2.229 -9.898 -15.079 1.00 73.44 127 ALA A CA 1
ATOM 992 C C . ALA A 1 127 ? -2.477 -10.849 -13.891 1.00 73.44 127 ALA A C 1
ATOM 994 O O . ALA A 1 127 ? -3.184 -11.841 -14.050 1.00 73.44 127 ALA A O 1
ATOM 995 N N . THR A 1 128 ? -1.891 -10.593 -12.716 1.00 80.62 128 THR A N 1
ATOM 996 C CA . THR A 1 128 ? -1.850 -11.574 -11.615 1.00 80.62 128 THR A CA 1
ATOM 997 C C . THR A 1 128 ? -2.808 -11.271 -10.465 1.00 80.62 128 THR A C 1
ATOM 999 O O . THR A 1 128 ? -2.982 -12.112 -9.584 1.00 80.62 128 THR A O 1
ATOM 1002 N N . PHE A 1 129 ? -3.457 -10.104 -10.457 1.00 82.00 129 PHE A N 1
ATOM 1003 C CA . PHE A 1 129 ? -4.415 -9.724 -9.419 1.00 82.00 129 PHE A CA 1
ATOM 1004 C C . PHE A 1 129 ? -5.583 -8.893 -9.977 1.00 82.00 129 PHE A C 1
ATOM 1006 O O . PHE A 1 129 ? -5.588 -8.499 -11.140 1.00 82.00 129 PHE A O 1
ATOM 1013 N N . GLY A 1 130 ? -6.612 -8.683 -9.147 1.00 84.31 130 GLY A N 1
ATOM 1014 C CA . GLY A 1 130 ? -7.828 -7.954 -9.523 1.00 84.31 130 GLY A CA 1
ATOM 1015 C C . GLY A 1 130 ? -7.634 -6.440 -9.683 1.00 84.31 130 GLY A C 1
ATOM 1016 O O . GLY A 1 130 ? -6.526 -5.930 -9.809 1.00 84.31 130 GLY A O 1
ATOM 1017 N N . THR A 1 131 ? -8.733 -5.687 -9.654 1.00 86.69 131 THR A N 1
ATOM 1018 C CA . THR A 1 131 ? -8.678 -4.224 -9.777 1.00 86.69 131 THR A CA 1
ATOM 1019 C C . THR A 1 131 ? -7.899 -3.598 -8.612 1.00 86.69 131 THR A C 1
ATOM 1021 O O . THR A 1 131 ? -8.216 -3.899 -7.455 1.00 86.69 131 THR A O 1
ATOM 1024 N N . PRO A 1 132 ? -6.918 -2.711 -8.878 1.00 89.38 132 PRO A N 1
ATOM 1025 C CA . PRO A 1 132 ? -6.255 -1.953 -7.828 1.00 89.38 132 PRO A CA 1
ATOM 1026 C C . PRO A 1 132 ? -7.245 -1.169 -6.968 1.00 89.38 132 PRO A C 1
ATOM 1028 O O . PRO A 1 132 ? -8.223 -0.630 -7.479 1.00 89.38 132 PRO A O 1
ATOM 1031 N N . PHE A 1 133 ? -6.959 -1.089 -5.668 1.00 8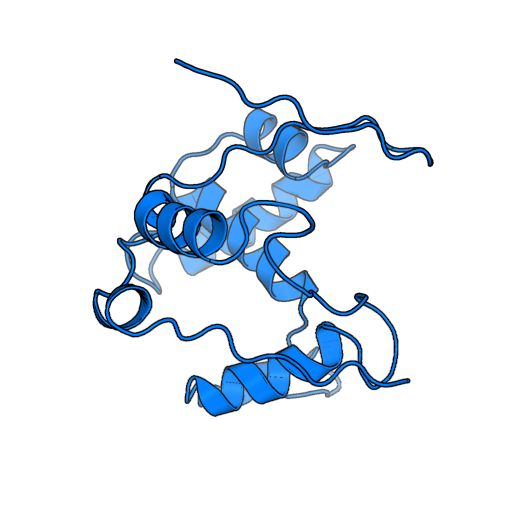6.81 133 PHE A N 1
ATOM 1032 C CA . PHE A 1 133 ? -7.759 -0.342 -4.692 1.00 86.81 133 PHE A CA 1
ATOM 1033 C C . PHE A 1 133 ? -9.267 -0.669 -4.733 1.00 86.81 133 PHE A C 1
ATOM 1035 O O . PHE A 1 133 ? -10.105 0.217 -4.921 1.00 86.81 133 PHE A O 1
ATOM 1042 N N . PRO A 1 134 ? -9.646 -1.947 -4.548 1.00 88.50 134 PRO A N 1
ATOM 1043 C CA . PRO A 1 134 ? -11.049 -2.333 -4.573 1.00 88.50 134 PRO A CA 1
ATOM 1044 C C . PRO A 1 134 ? -11.820 -1.679 -3.418 1.00 88.50 134 PRO A C 1
ATOM 1046 O O . PRO A 1 134 ? -11.249 -1.238 -2.416 1.00 88.50 134 PRO A O 1
ATOM 1049 N N . ARG A 1 135 ? -13.154 -1.666 -3.529 1.00 88.50 135 ARG A N 1
ATOM 1050 C CA . ARG A 1 135 ? -14.025 -1.228 -2.430 1.00 88.50 135 ARG A CA 1
ATOM 1051 C C . ARG A 1 135 ? -13.686 -1.985 -1.145 1.00 88.50 135 ARG A C 1
ATOM 1053 O O . ARG A 1 135 ? -13.475 -3.198 -1.172 1.00 88.50 135 ARG A O 1
ATOM 1060 N N . LEU A 1 136 ? -13.689 -1.268 -0.020 1.00 85.81 136 LEU A N 1
ATOM 1061 C CA . LEU A 1 136 ? -13.459 -1.879 1.284 1.00 85.81 136 LEU A CA 1
ATOM 1062 C C . LEU A 1 136 ? -14.494 -2.987 1.550 1.00 85.81 136 LEU A C 1
ATOM 1064 O O . LEU A 1 136 ? -15.696 -2.741 1.417 1.00 85.81 136 LEU A O 1
ATOM 1068 N N . PRO A 1 137 ? -14.055 -4.190 1.959 1.00 85.38 137 PRO A N 1
ATOM 1069 C CA . PRO A 1 137 ? -14.966 -5.241 2.382 1.00 85.38 137 PRO A CA 1
ATOM 1070 C C . PRO A 1 137 ? -15.887 -4.760 3.517 1.00 85.38 137 PRO A C 1
ATOM 1072 O O . PRO A 1 137 ? -15.375 -4.229 4.507 1.00 85.38 137 PRO A O 1
ATOM 1075 N N . PRO A 1 138 ? -17.211 -5.010 3.455 1.00 82.94 138 PRO A N 1
ATOM 1076 C CA . PRO A 1 138 ? -18.160 -4.519 4.460 1.00 82.94 138 PRO A CA 1
ATOM 1077 C C . PRO A 1 138 ? -17.810 -4.926 5.892 1.00 82.94 138 PRO A C 1
ATOM 1079 O O . PRO A 1 138 ? -18.009 -4.152 6.820 1.00 82.94 138 PRO A O 1
ATOM 1082 N N . ARG A 1 139 ? -17.214 -6.114 6.071 1.00 81.06 139 ARG A N 1
ATOM 1083 C CA . ARG A 1 139 ? -16.748 -6.627 7.371 1.00 81.06 139 ARG A CA 1
ATOM 1084 C C . ARG A 1 139 ? -15.727 -5.725 8.067 1.00 81.06 139 ARG A C 1
ATOM 1086 O O . ARG A 1 139 ? -15.655 -5.744 9.286 1.00 81.06 139 ARG A O 1
ATOM 1093 N N . ILE A 1 140 ? -14.948 -4.951 7.305 1.00 77.81 140 ILE A N 1
ATOM 1094 C CA . ILE A 1 140 ? -13.987 -4.004 7.877 1.00 77.81 140 ILE A CA 1
ATOM 1095 C C . ILE A 1 140 ? -14.755 -2.859 8.520 1.00 77.81 140 ILE A C 1
ATOM 1097 O O . ILE A 1 140 ? -14.460 -2.509 9.644 1.00 77.81 140 ILE A O 1
ATOM 1101 N N . THR A 1 141 ? -15.779 -2.323 7.859 1.00 74.38 141 THR A N 1
ATOM 1102 C CA . THR A 1 141 ? -16.574 -1.194 8.367 1.00 74.38 141 THR A CA 1
ATOM 1103 C C . THR A 1 141 ? -17.695 -1.600 9.326 1.00 74.38 141 THR A C 1
ATOM 1105 O O . THR A 1 141 ? -18.180 -0.760 10.070 1.00 74.38 141 THR A O 1
ATOM 1108 N N . ALA A 1 142 ? -18.115 -2.868 9.323 1.00 64.19 142 ALA A N 1
ATOM 1109 C CA . ALA A 1 142 ? -19.241 -3.368 10.118 1.00 64.19 142 ALA A CA 1
ATOM 1110 C C . ALA A 1 142 ? -18.893 -3.677 11.587 1.00 64.19 142 ALA A C 1
ATOM 1112 O O . ALA A 1 142 ? -19.789 -3.985 12.367 1.00 64.19 142 ALA A O 1
ATOM 1113 N N . GLY A 1 143 ? -17.614 -3.622 11.974 1.00 53.12 143 GLY A N 1
ATOM 1114 C CA . GLY A 1 143 ? -17.177 -4.050 13.304 1.00 53.12 143 GLY A CA 1
ATOM 1115 C C . GLY A 1 143 ? -15.845 -3.473 13.768 1.00 53.12 143 GLY A C 1
ATOM 1116 O O . GLY A 1 143 ? -15.187 -4.109 14.590 1.00 53.12 143 GLY A O 1
ATOM 1117 N N . VAL A 1 144 ? -15.421 -2.306 13.260 1.00 52.38 144 VAL A N 1
ATOM 1118 C CA . VAL A 1 144 ? -14.246 -1.620 13.823 1.00 52.38 144 VAL A CA 1
ATOM 1119 C C . VAL A 1 144 ? -14.565 -1.264 15.273 1.00 52.38 144 VAL A C 1
ATOM 1121 O O . VAL A 1 144 ? -15.287 -0.316 15.538 1.00 52.38 144 VAL A O 1
ATOM 1124 N N . LYS A 1 145 ? -14.045 -2.046 16.217 1.00 50.41 145 LYS A N 1
ATOM 1125 C CA . LYS A 1 145 ? -13.708 -1.558 17.551 1.00 50.41 145 LYS A CA 1
ATOM 1126 C C . LYS A 1 145 ? -12.214 -1.308 17.494 1.00 50.41 145 LYS A C 1
ATOM 1128 O O . LYS A 1 145 ? -11.463 -2.268 17.313 1.00 50.41 145 LYS A O 1
ATOM 1133 N N . VAL A 1 146 ? -11.774 -0.054 17.579 1.00 50.16 146 VAL A N 1
ATOM 1134 C CA . VAL A 1 146 ? -10.339 0.257 17.639 1.00 50.16 146 VAL A CA 1
ATOM 1135 C C . VAL A 1 146 ? -9.705 -0.573 18.753 1.00 50.16 146 VAL A C 1
ATOM 1137 O O . VAL A 1 146 ? -10.002 -0.398 19.937 1.00 50.16 146 VAL A O 1
ATOM 1140 N N . ILE A 1 147 ? -8.837 -1.509 18.364 1.00 45.84 147 ILE A N 1
ATOM 1141 C CA . ILE A 1 147 ? -8.008 -2.254 19.303 1.00 45.84 147 ILE A CA 1
ATOM 1142 C C . ILE A 1 147 ? -7.059 -1.217 19.893 1.00 45.84 147 ILE A C 1
ATOM 1144 O O . ILE A 1 147 ? -6.208 -0.675 19.187 1.00 45.84 147 ILE A O 1
ATOM 1148 N N . LYS A 1 148 ? -7.230 -0.892 21.178 1.00 42.06 148 LYS A N 1
ATOM 1149 C CA . LYS A 1 148 ? -6.215 -0.144 21.920 1.00 42.06 148 LYS A CA 1
ATOM 1150 C C . LYS A 1 148 ? -4.961 -1.011 21.919 1.00 42.06 148 LYS A C 1
ATOM 1152 O O . LYS A 1 148 ? -4.891 -1.978 22.674 1.00 42.06 148 LYS A O 1
ATOM 1157 N N . LEU A 1 149 ? -3.994 -0.695 21.061 1.00 43.28 149 LEU A N 1
ATOM 1158 C CA . LEU A 1 149 ? -2.647 -1.215 21.237 1.00 43.28 149 LEU A CA 1
ATOM 1159 C C . LEU A 1 149 ? -2.186 -0.696 22.597 1.00 43.28 149 LEU A C 1
ATOM 1161 O O . LEU A 1 149 ? -2.222 0.510 22.850 1.00 43.28 149 LEU A O 1
ATOM 1165 N N . ALA A 1 150 ? -1.889 -1.619 23.512 1.00 35.88 150 ALA A N 1
ATOM 1166 C CA . ALA A 1 150 ? -1.426 -1.264 24.839 1.00 35.88 150 ALA A CA 1
ATOM 1167 C C . ALA A 1 150 ? -0.202 -0.362 24.673 1.00 35.88 150 ALA A C 1
ATOM 1169 O O . ALA A 1 150 ? 0.791 -0.766 24.071 1.00 35.88 150 ALA A O 1
ATOM 1170 N N . SER A 1 151 ? -0.306 0.873 25.166 1.00 35.22 151 SER A N 1
ATOM 1171 C CA . SER A 1 151 ? 0.828 1.783 25.249 1.00 35.22 151 SER A CA 1
ATOM 1172 C C . SER A 1 151 ? 1.909 1.073 26.054 1.00 35.22 151 SER A C 1
ATOM 1174 O O . SER A 1 151 ? 1.760 0.918 27.267 1.00 35.22 151 SER A O 1
ATOM 1176 N N . GLN A 1 152 ? 2.965 0.601 25.391 1.00 37.88 152 GLN A N 1
ATOM 1177 C CA . GLN A 1 152 ? 4.163 0.182 26.104 1.00 37.88 152 GLN A CA 1
ATOM 1178 C C . GLN A 1 152 ? 4.735 1.440 26.764 1.00 37.88 152 GLN A C 1
ATOM 1180 O O . GLN A 1 152 ? 4.967 2.446 26.089 1.00 37.88 152 GLN A O 1
ATOM 1185 N N . LYS A 1 153 ? 4.788 1.407 28.099 1.00 35.19 153 LYS A N 1
ATOM 1186 C CA . LYS A 1 153 ? 5.446 2.416 28.933 1.00 35.19 153 LYS A CA 1
ATOM 1187 C C . LYS A 1 153 ? 6.954 2.326 28.768 1.00 35.19 153 LYS A C 1
ATOM 1189 O O . LYS A 1 153 ? 7.440 1.184 28.619 1.00 35.19 153 LYS A O 1
#

Foldseek 3Di:
DDDDDDDDDDDDDPDADADDDPLCVLVVVVLCVVDVDDDSDPAADQDDCPHQFVCVVVVCVVVVPPPPLQQDDDPVGDHNGPVNVVLVLLLLCVLLPDDLVSSCRNVVPPDSVVSVVSVVVNVVCNPPDDRRPDRDDVVVSVDDPPDPPPPDD

InterPro domains:
  IPR011010 DNA breaking-rejoining enzyme, catalytic core [SSF56349] (12-122)
  IPR013762 Integrase-like, catalytic domain superfamily [G3DSA:1.10.443.10] (3-129)

Radius of gyration: 17.42 Å; chains: 1; bounding box: 40×40×45 Å

Organism: NCBI:txid1391654